Protein AF-A0A1V6HU29-F1 (afdb_monomer)

Secondary structure (DSSP, 8-state):
--EEEEEEE-SSS-EEEEEEESSHHHHHHHHHHS-HHHH-TTS-TTT--GGGEEEEEE-HHHHHHTTHHHH--EEE-SSSEEEP-SSHHHHHHHHHHHHHHTT---

pLDDT: mean 73.4, std 11.7, range [33.44, 90.12]

Mean predicted aligned error: 8.32 Å

Sequence (106 aa):
MRRLWRVTITTRGEATLYLAADSGADAEALVWGANLRELLRDVSPAELWKENVELEPATWEQAAVDG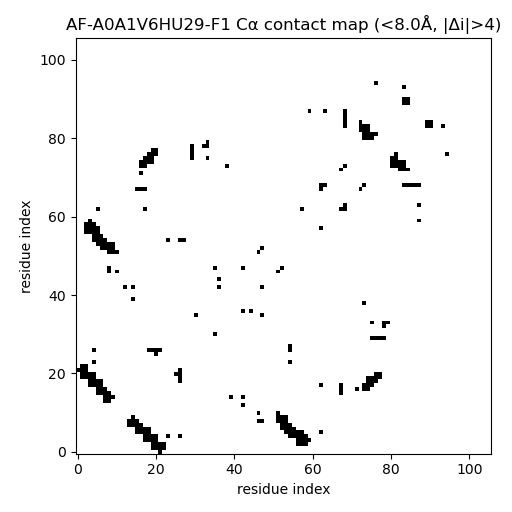WLHRHPVLLAGPLPLTLRDTVEDCLIELEEATSEEVVAV

Nearest PDB structures (foldseek):
  4v6u-assembly1_Bl  TM=5.089E-01  e=4.279E+00  Pyrococcus furiosus DSM 3638
  4v9f-assembly1_6  TM=4.496E-01  e=7.066E+00  Haloarcula marismortui ATCC 43049
  4kyz-assembly1_A  TM=3.255E-01  e=8.528E+00  synthetic construct

Solvent-accessible surface area (backbone atoms only — not comparable to full-atom values): 6325 Å² total; per-residue (Å²): 118,70,38,44,30,35,37,38,29,73,47,102,64,76,47,73,46,46,32,46,25,70,42,74,68,52,41,50,49,45,55,74,70,42,67,50,65,76,76,36,73,88,54,55,79,91,47,74,43,75,94,33,52,45,79,44,86,46,50,73,69,56,43,58,73,71,39,33,71,82,76,50,40,49,38,39,60,62,102,53,74,42,77,51,62,103,43,74,67,56,40,53,51,53,52,56,49,60,59,55,57,74,73,71,81,128

Radius of gyration: 13.49 Å; Cα contacts (8 Å, |Δi|>4): 149; chains: 1; bounding box: 31×36×27 Å

Foldseek 3Di:
DWFKKWKWQQPPDTDIAIETGPDPVRVVCLLVLDPVCVQCVVDDPVSSDPVRIDIGTDDLVRCVVVVCCVVRQWYRYPNDIDRADDDSVSVVVVSVVVVVVVVPPD

Structure (mmCIF, N/CA/C/O backbone):
data_AF-A0A1V6HU29-F1
#
_entry.id   AF-A0A1V6HU29-F1
#
loop_
_atom_site.group_PDB
_atom_site.id
_atom_site.type_symbol
_atom_site.label_atom_id
_atom_site.label_alt_id
_atom_site.label_comp_id
_atom_site.label_asym_id
_atom_site.label_entity_id
_atom_site.label_seq_id
_atom_site.pdbx_PDB_ins_code
_atom_site.Cartn_x
_atom_site.Cartn_y
_atom_site.Cartn_z
_atom_site.occupancy
_atom_site.B_iso_or_equiv
_atom_site.auth_seq_id
_atom_site.auth_comp_id
_atom_site.auth_asym_id
_atom_site.auth_atom_id
_atom_site.pdbx_PDB_model_num
ATOM 1 N N . MET A 1 1 ? 15.706 -6.493 3.068 1.00 63.91 1 MET A N 1
ATOM 2 C CA . MET A 1 1 ? 14.615 -6.932 3.966 1.00 63.91 1 MET A CA 1
ATOM 3 C C . MET A 1 1 ? 13.471 -6.006 3.650 1.00 63.91 1 MET A C 1
ATOM 5 O O . MET A 1 1 ? 13.570 -4.823 3.977 1.00 63.91 1 MET A O 1
ATOM 9 N N . ARG A 1 2 ? 12.450 -6.535 2.971 1.00 69.88 2 ARG A N 1
ATOM 10 C CA . ARG A 1 2 ? 11.297 -5.756 2.531 1.00 69.88 2 ARG A CA 1
ATOM 11 C C . ARG A 1 2 ? 10.575 -5.200 3.754 1.00 69.88 2 ARG A C 1
ATOM 13 O O . ARG A 1 2 ? 10.363 -5.904 4.739 1.00 69.88 2 ARG A O 1
ATOM 20 N N . ARG A 1 3 ? 10.263 -3.912 3.704 1.00 83.75 3 ARG A N 1
ATOM 21 C CA . ARG A 1 3 ? 9.512 -3.190 4.729 1.00 83.75 3 ARG A CA 1
ATOM 22 C C . ARG A 1 3 ? 8.116 -2.928 4.198 1.00 83.75 3 ARG A C 1
ATOM 24 O O . ARG A 1 3 ? 7.936 -2.782 2.989 1.00 83.75 3 ARG A O 1
ATOM 31 N N . LEU A 1 4 ? 7.149 -2.872 5.104 1.00 87.38 4 LEU A N 1
ATOM 32 C CA . LEU A 1 4 ? 5.808 -2.448 4.753 1.00 87.38 4 LEU A CA 1
ATOM 33 C C . LEU A 1 4 ? 5.789 -0.921 4.644 1.00 87.38 4 LEU A C 1
ATOM 35 O O . LEU A 1 4 ? 6.366 -0.213 5.472 1.00 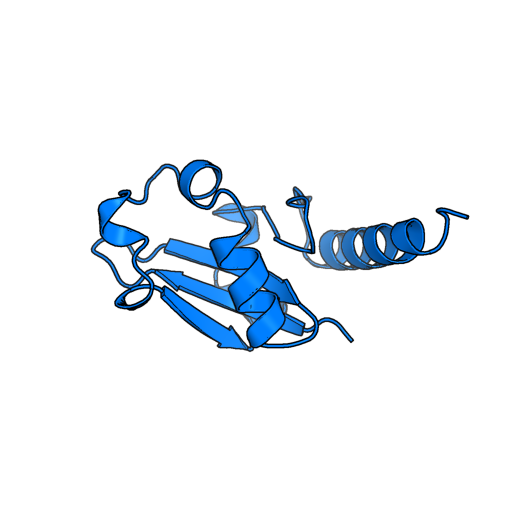87.38 4 LEU A O 1
ATOM 39 N N . TRP A 1 5 ? 5.124 -0.427 3.617 1.00 89.94 5 TRP A N 1
ATOM 40 C CA . TRP A 1 5 ? 4.892 0.985 3.377 1.00 89.94 5 TRP A CA 1
ATOM 41 C C . TRP A 1 5 ? 3.399 1.206 3.239 1.00 89.94 5 TRP A C 1
ATOM 43 O O . TRP A 1 5 ? 2.704 0.425 2.587 1.00 89.94 5 TRP A O 1
ATOM 53 N N . ARG A 1 6 ? 2.920 2.276 3.856 1.00 88.94 6 ARG A N 1
ATOM 54 C CA . ARG A 1 6 ? 1.564 2.778 3.709 1.00 88.94 6 ARG A CA 1
ATOM 55 C C . ARG A 1 6 ? 1.568 3.851 2.632 1.00 88.94 6 ARG A C 1
ATOM 57 O O . ARG A 1 6 ? 2.390 4.763 2.666 1.00 88.94 6 ARG A O 1
ATOM 64 N N . VAL A 1 7 ? 0.635 3.731 1.701 1.00 86.56 7 VAL A N 1
ATOM 65 C CA . VAL A 1 7 ? 0.331 4.740 0.693 1.00 86.56 7 VAL A CA 1
ATOM 66 C C . VAL A 1 7 ? -1.000 5.363 1.072 1.00 86.56 7 VAL A C 1
ATOM 68 O O . VAL A 1 7 ? -2.020 4.671 1.076 1.00 86.56 7 VAL A O 1
ATOM 71 N N . THR A 1 8 ? -0.998 6.652 1.375 1.00 85.50 8 THR A N 1
ATOM 72 C CA . THR A 1 8 ? -2.216 7.409 1.664 1.00 85.50 8 THR A CA 1
ATOM 73 C C . THR A 1 8 ? -2.456 8.393 0.532 1.00 85.50 8 THR A C 1
ATOM 75 O O . THR A 1 8 ? -1.562 9.145 0.152 1.00 85.50 8 THR A O 1
ATOM 78 N N . ILE A 1 9 ? -3.667 8.389 -0.019 1.00 82.81 9 ILE A N 1
ATOM 79 C CA . ILE A 1 9 ? -4.084 9.362 -1.027 1.00 82.81 9 ILE A CA 1
ATOM 80 C C . ILE A 1 9 ? -4.973 10.383 -0.337 1.00 82.81 9 ILE A C 1
ATOM 82 O O . ILE A 1 9 ? -6.120 10.088 -0.011 1.00 82.81 9 ILE A O 1
ATOM 86 N N . THR A 1 10 ? -4.448 11.584 -0.116 1.00 78.38 10 THR A N 1
ATOM 87 C CA . THR A 1 10 ? -5.021 12.621 0.768 1.00 78.38 10 THR A CA 1
ATOM 88 C C . THR A 1 10 ? -6.186 13.407 0.158 1.00 78.38 10 THR A C 1
ATOM 90 O O . THR A 1 10 ? -6.554 14.489 0.616 1.00 78.38 10 THR A O 1
ATOM 93 N N . THR A 1 11 ? -6.789 12.875 -0.902 1.00 71.25 11 THR A N 1
ATOM 94 C CA . THR A 1 11 ? -7.897 13.525 -1.611 1.00 71.25 11 THR A CA 1
ATOM 95 C C . THR A 1 11 ? -9.249 13.281 -0.930 1.00 71.25 11 THR A C 1
ATOM 97 O O . THR A 1 11 ? -9.307 12.776 0.187 1.00 71.25 11 THR A O 1
ATOM 100 N N . ARG A 1 12 ? -10.366 13.697 -1.549 1.00 59.31 12 ARG A N 1
ATOM 101 C CA . ARG A 1 12 ? -11.672 13.841 -0.867 1.00 59.31 12 ARG A CA 1
ATOM 102 C C . ARG A 1 12 ? -12.239 12.550 -0.258 1.00 59.31 12 ARG A C 1
ATOM 104 O O . ARG A 1 12 ? -13.157 12.642 0.555 1.00 59.31 12 ARG A O 1
ATOM 111 N N . GLY A 1 13 ? -11.701 11.390 -0.619 1.00 60.28 13 GLY A N 1
ATOM 112 C CA . GLY A 1 13 ? -11.777 10.170 0.173 1.00 60.28 13 GLY A CA 1
ATOM 113 C C . GLY A 1 13 ? -10.363 9.653 0.406 1.00 60.28 13 GLY A C 1
ATOM 114 O O . GLY A 1 13 ? -9.679 9.322 -0.559 1.00 60.28 13 GLY A O 1
ATOM 115 N N . GLU A 1 14 ? -9.920 9.597 1.663 1.00 67.94 14 GLU A N 1
ATOM 116 C CA . GLU A 1 14 ? -8.649 8.961 2.012 1.00 67.94 14 GLU A CA 1
ATOM 117 C C . GLU A 1 14 ? -8.687 7.494 1.576 1.00 67.94 14 GLU A C 1
ATOM 119 O O . GLU A 1 14 ? -9.364 6.663 2.185 1.00 67.94 14 GLU A O 1
ATOM 124 N N . ALA A 1 15 ? -7.956 7.172 0.513 1.00 77.00 15 ALA A N 1
ATOM 125 C CA . ALA A 1 15 ? -7.683 5.795 0.140 1.00 77.00 15 ALA A CA 1
ATOM 126 C C . ALA A 1 15 ? -6.334 5.395 0.734 1.00 77.00 15 ALA A C 1
ATOM 128 O O . ALA A 1 15 ? -5.344 6.111 0.583 1.00 77.00 15 ALA A O 1
ATOM 129 N N . THR A 1 16 ? -6.302 4.262 1.434 1.00 81.12 16 THR A N 1
ATOM 130 C CA . THR A 1 16 ? -5.075 3.715 2.019 1.00 81.12 16 THR A CA 1
ATOM 131 C C . THR A 1 16 ? -4.763 2.367 1.382 1.00 81.12 16 THR A C 1
ATOM 133 O O . THR A 1 16 ? -5.609 1.472 1.365 1.00 81.12 16 THR A O 1
ATOM 136 N N . LEU A 1 17 ? -3.538 2.225 0.883 1.00 82.12 17 LEU A N 1
ATOM 137 C CA . LEU A 1 17 ? -2.973 0.971 0.390 1.00 82.12 17 LEU A CA 1
ATOM 138 C C . LEU A 1 17 ? -1.707 0.631 1.164 1.00 82.12 17 LEU A C 1
ATOM 140 O O . LEU A 1 17 ? -1.066 1.505 1.746 1.00 82.12 17 LEU A O 1
ATOM 144 N N . TYR A 1 18 ? -1.315 -0.637 1.102 1.00 86.25 18 TYR A N 1
ATOM 145 C CA . TYR A 1 18 ? -0.039 -1.091 1.632 1.00 86.25 18 TYR A CA 1
ATOM 146 C C . TYR A 1 18 ? 0.758 -1.789 0.543 1.00 86.25 18 TYR A C 1
ATOM 148 O O . TYR A 1 18 ? 0.209 -2.407 -0.374 1.00 86.25 18 TYR A O 1
ATOM 156 N N . LEU A 1 19 ? 2.075 -1.676 0.650 1.00 86.00 19 LEU A N 1
ATOM 157 C CA . LEU A 1 19 ? 3.020 -2.311 -0.253 1.00 86.00 19 LEU A CA 1
ATOM 158 C C . LEU A 1 19 ? 4.270 -2.759 0.496 1.00 86.00 19 LEU A C 1
ATOM 160 O O . LEU A 1 19 ? 4.642 -2.176 1.511 1.00 86.00 19 LEU A O 1
ATOM 164 N N . ALA A 1 20 ? 4.922 -3.796 -0.009 1.00 86.00 20 ALA A N 1
ATOM 165 C CA . ALA A 1 20 ? 6.160 -4.335 0.523 1.00 86.00 20 ALA A CA 1
ATOM 166 C C . ALA A 1 20 ? 7.321 -3.975 -0.414 1.00 86.00 20 ALA A C 1
ATOM 168 O O . ALA A 1 20 ? 7.352 -4.406 -1.566 1.00 86.00 20 ALA A O 1
ATOM 169 N N . ALA A 1 21 ? 8.291 -3.206 0.087 1.00 85.06 21 ALA A N 1
AT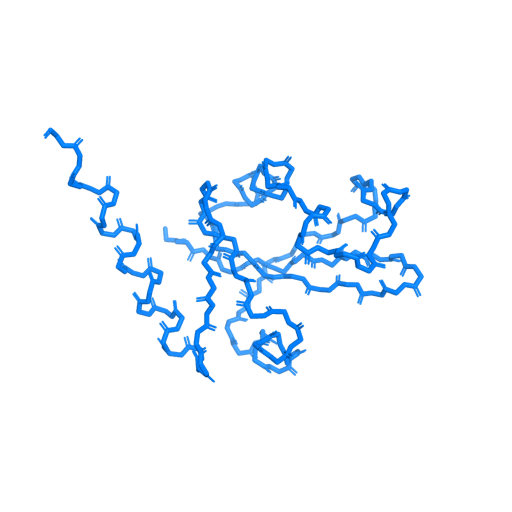OM 170 C CA . ALA A 1 21 ? 9.446 -2.750 -0.689 1.00 85.06 21 ALA A CA 1
ATOM 171 C C . ALA A 1 21 ? 10.709 -2.636 0.175 1.00 85.06 21 ALA A C 1
ATOM 173 O O . ALA A 1 21 ? 10.633 -2.357 1.374 1.00 85.06 21 ALA A O 1
ATOM 174 N N . ASP A 1 22 ? 11.889 -2.826 -0.420 1.00 84.44 22 ASP A N 1
ATOM 175 C CA . ASP A 1 22 ? 13.170 -2.746 0.298 1.00 84.44 22 ASP A CA 1
ATOM 176 C C . ASP A 1 22 ? 13.575 -1.306 0.658 1.00 84.44 22 ASP A C 1
ATOM 178 O O . ASP A 1 22 ? 14.291 -1.088 1.641 1.00 84.44 22 ASP A O 1
ATOM 182 N N . SER A 1 23 ? 13.077 -0.310 -0.079 1.00 84.94 23 SER A N 1
ATOM 183 C CA . SER A 1 23 ? 13.348 1.108 0.159 1.00 84.94 23 SER A CA 1
ATOM 184 C C . SER A 1 23 ? 12.158 2.002 -0.204 1.00 84.94 23 SER A C 1
ATOM 186 O O . SER A 1 23 ? 11.224 1.569 -0.875 1.00 84.94 23 SER A O 1
ATOM 188 N N . GLY A 1 24 ? 12.201 3.271 0.220 1.00 83.25 24 GLY A N 1
ATOM 189 C CA . GLY A 1 24 ? 11.176 4.258 -0.145 1.00 83.25 24 GLY A CA 1
ATOM 190 C C . GLY A 1 24 ? 11.174 4.578 -1.642 1.00 83.25 24 GLY A C 1
ATOM 191 O O . GLY A 1 24 ? 10.122 4.832 -2.215 1.00 83.25 24 GLY A O 1
ATOM 192 N N . ALA A 1 25 ? 12.341 4.499 -2.290 1.00 84.81 25 ALA A N 1
ATOM 193 C CA . ALA A 1 25 ? 12.458 4.672 -3.735 1.00 84.81 25 ALA A CA 1
ATOM 194 C C . ALA A 1 25 ? 11.824 3.499 -4.500 1.00 84.81 25 ALA A C 1
ATOM 196 O O . ALA A 1 25 ? 11.119 3.723 -5.480 1.00 84.81 25 ALA A O 1
ATOM 197 N N . ASP A 1 26 ? 12.019 2.263 -4.026 1.00 83.75 26 ASP A N 1
ATOM 198 C CA . ASP A 1 26 ? 11.382 1.080 -4.622 1.00 83.75 26 ASP A CA 1
ATOM 199 C C . ASP A 1 26 ? 9.871 1.103 -4.406 1.00 83.75 26 ASP A C 1
ATOM 201 O O . ASP A 1 26 ? 9.103 0.821 -5.319 1.00 83.75 26 ASP A O 1
ATOM 205 N N . ALA A 1 27 ? 9.437 1.492 -3.208 1.00 83.69 27 ALA A N 1
ATOM 206 C CA . ALA A 1 27 ? 8.035 1.692 -2.883 1.00 83.69 27 ALA A CA 1
ATOM 207 C C . ALA A 1 27 ? 7.374 2.702 -3.826 1.00 83.69 27 ALA A C 1
ATOM 209 O O . ALA A 1 27 ? 6.330 2.421 -4.407 1.00 83.69 27 ALA A O 1
ATOM 210 N N . GLU A 1 28 ? 8.010 3.854 -4.035 1.00 84.19 28 GLU A N 1
ATOM 211 C CA . GLU A 1 28 ? 7.536 4.859 -4.977 1.00 84.19 28 GLU A CA 1
ATOM 212 C C . GLU A 1 28 ? 7.502 4.318 -6.419 1.00 84.19 28 GLU A C 1
ATOM 214 O O . GLU A 1 28 ? 6.516 4.512 -7.132 1.00 84.19 28 GLU A O 1
ATOM 219 N N . ALA A 1 29 ? 8.539 3.593 -6.845 1.00 83.94 29 ALA A N 1
ATOM 220 C CA . ALA A 1 29 ? 8.577 2.967 -8.163 1.00 83.94 29 ALA A CA 1
ATOM 221 C C . ALA A 1 29 ? 7.454 1.934 -8.350 1.00 83.94 29 ALA A C 1
ATOM 223 O O . ALA A 1 29 ? 6.870 1.868 -9.428 1.00 83.94 29 ALA A O 1
ATOM 224 N N . LEU A 1 30 ? 7.108 1.170 -7.310 1.00 81.38 30 LEU A N 1
ATOM 225 C CA . LEU A 1 30 ? 5.984 0.233 -7.326 1.00 81.38 30 LEU A CA 1
ATOM 226 C C . LEU A 1 30 ? 4.642 0.953 -7.399 1.00 81.38 30 LEU A C 1
ATOM 228 O O . LEU A 1 30 ? 3.783 0.532 -8.163 1.00 81.38 30 LEU A O 1
ATOM 232 N N . VAL A 1 31 ? 4.463 2.048 -6.660 1.00 80.94 31 VAL A N 1
ATOM 233 C CA . VAL A 1 31 ? 3.247 2.871 -6.724 1.00 80.94 31 VAL A CA 1
ATOM 234 C C . VAL A 1 31 ? 3.030 3.387 -8.146 1.00 80.94 31 VAL A C 1
ATOM 236 O O . VAL A 1 31 ? 1.957 3.195 -8.702 1.00 80.94 31 VAL A O 1
ATOM 239 N N . TRP A 1 32 ? 4.045 3.983 -8.775 1.00 81.25 32 TRP A N 1
ATOM 240 C CA . TRP A 1 32 ? 3.898 4.551 -10.123 1.00 81.25 32 TRP A CA 1
ATOM 241 C C . TRP A 1 32 ? 3.997 3.530 -11.257 1.00 81.25 32 TRP A C 1
ATOM 243 O O . TRP A 1 32 ? 3.503 3.785 -12.354 1.00 81.25 32 TRP A O 1
ATOM 253 N N . GLY A 1 33 ? 4.650 2.395 -11.012 1.00 74.75 33 GLY A N 1
ATOM 254 C CA . GLY A 1 33 ? 4.740 1.278 -11.948 1.00 74.75 33 GLY A CA 1
ATOM 255 C C . GLY A 1 33 ? 3.500 0.385 -11.926 1.00 74.75 33 GLY A C 1
ATOM 256 O O . GLY A 1 33 ? 3.166 -0.221 -12.943 1.00 74.75 33 GLY A O 1
ATOM 257 N N . ALA A 1 34 ? 2.795 0.320 -10.795 1.00 71.38 34 ALA A N 1
ATOM 258 C CA . ALA A 1 34 ? 1.528 -0.380 -10.681 1.00 71.38 34 ALA A CA 1
ATOM 259 C C . ALA A 1 34 ? 0.403 0.423 -11.338 1.00 71.38 34 ALA A C 1
ATOM 261 O O . ALA A 1 34 ? 0.349 1.653 -11.286 1.00 71.38 34 ALA A O 1
ATOM 262 N N . ASN A 1 35 ? -0.572 -0.286 -11.905 1.00 70.94 35 ASN A N 1
ATOM 263 C CA . ASN A 1 35 ? -1.791 0.335 -12.400 1.00 70.94 35 ASN A CA 1
ATOM 264 C C . ASN A 1 35 ? -2.713 0.689 -11.220 1.00 70.94 35 ASN A C 1
ATOM 266 O O . ASN A 1 35 ? -3.748 0.058 -11.013 1.00 70.94 35 ASN A O 1
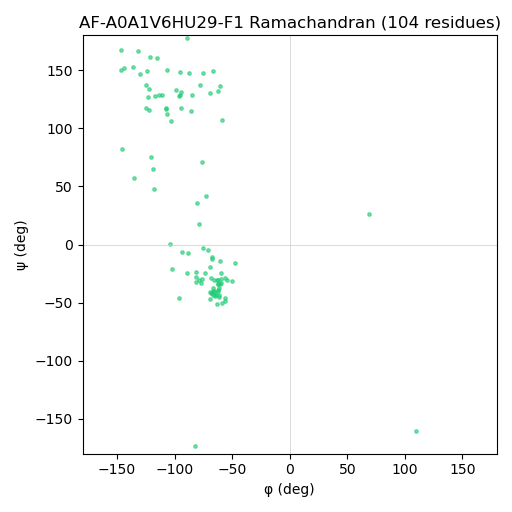ATOM 270 N N . LEU A 1 36 ? -2.334 1.698 -10.420 1.00 70.25 36 LEU A N 1
ATOM 271 C CA . LEU A 1 36 ? -3.086 2.154 -9.238 1.00 70.25 36 LEU A CA 1
ATOM 272 C C . LEU A 1 36 ? -4.558 2.396 -9.545 1.00 70.25 36 LEU A C 1
ATOM 274 O O . LEU A 1 36 ? -5.410 2.177 -8.698 1.00 70.25 36 LEU A O 1
ATOM 278 N N . ARG A 1 37 ? -4.866 2.804 -10.775 1.00 66.19 37 ARG A N 1
ATOM 279 C CA . ARG A 1 37 ? -6.226 3.050 -11.247 1.00 66.19 37 ARG A CA 1
ATOM 280 C C . ARG A 1 37 ? -7.101 1.791 -11.253 1.00 66.19 37 ARG A C 1
ATOM 282 O O . ARG A 1 37 ? -8.310 1.893 -11.078 1.00 66.19 37 ARG A O 1
ATOM 289 N N . GLU A 1 38 ? -6.512 0.614 -11.453 1.00 68.69 38 GLU A N 1
ATOM 290 C CA . GLU A 1 38 ? -7.225 -0.667 -11.356 1.00 68.69 38 GLU A CA 1
ATOM 291 C C . GLU A 1 38 ? -7.416 -1.119 -9.906 1.00 68.69 38 GLU A C 1
ATOM 293 O O . GLU A 1 38 ? -8.421 -1.768 -9.599 1.00 68.69 38 GLU A O 1
ATOM 298 N N . LEU A 1 39 ? -6.475 -0.750 -9.033 1.00 68.00 39 LEU A N 1
ATOM 299 C CA . LEU A 1 39 ? -6.455 -1.087 -7.607 1.00 68.00 39 LEU A CA 1
ATOM 300 C C . LEU A 1 39 ? -7.355 -0.166 -6.774 1.00 68.00 39 LEU A C 1
ATOM 302 O O . LEU A 1 39 ? -7.961 -0.594 -5.797 1.00 68.00 39 LEU A O 1
ATOM 306 N N . LEU A 1 40 ? -7.470 1.091 -7.194 1.00 72.81 40 LEU A N 1
ATOM 307 C CA . LEU A 1 40 ? -8.198 2.166 -6.534 1.00 72.81 40 LEU A CA 1
ATOM 308 C C . LEU A 1 40 ? -9.307 2.676 -7.440 1.00 72.81 40 LEU A C 1
ATOM 310 O O . LEU A 1 40 ? -9.299 3.816 -7.902 1.00 72.81 40 LEU A O 1
ATOM 314 N N . ARG A 1 41 ? -10.271 1.798 -7.711 1.00 67.06 41 ARG A N 1
ATOM 315 C CA . ARG A 1 41 ? -11.387 2.087 -8.624 1.00 67.06 41 ARG A CA 1
ATOM 316 C C . ARG A 1 41 ? -12.236 3.278 -8.181 1.00 67.06 41 ARG A C 1
ATOM 318 O O . ARG A 1 41 ? -12.862 3.913 -9.024 1.00 67.06 41 ARG A O 1
ATOM 325 N N . ASP A 1 42 ? -12.230 3.569 -6.884 1.00 68.06 42 ASP A N 1
ATOM 326 C CA . ASP A 1 42 ? -12.984 4.662 -6.273 1.00 68.06 42 ASP A CA 1
ATOM 327 C C . ASP A 1 42 ? -12.219 5.996 -6.252 1.00 68.06 42 ASP A C 1
ATOM 329 O O . ASP A 1 42 ? -12.799 7.026 -5.914 1.00 68.06 42 ASP A O 1
ATOM 333 N N . VAL A 1 43 ? -10.936 6.004 -6.635 1.00 69.12 43 VAL A N 1
ATOM 334 C CA . VAL A 1 43 ? -10.107 7.216 -6.672 1.00 69.12 43 VAL A CA 1
ATOM 335 C C . VAL A 1 43 ? -10.100 7.786 -8.084 1.00 69.12 43 VAL A C 1
ATOM 337 O O . VAL A 1 43 ? -9.798 7.100 -9.067 1.00 69.12 43 VAL A O 1
ATOM 340 N N . SER A 1 44 ? -10.417 9.074 -8.209 1.00 69.81 44 SER A N 1
ATOM 341 C CA . SER A 1 44 ? -10.423 9.721 -9.514 1.00 69.81 44 SER A CA 1
ATOM 342 C C . SER A 1 44 ? -8.999 9.799 -10.083 1.00 69.81 44 SER A C 1
ATOM 344 O O . SER A 1 44 ? -8.034 10.001 -9.351 1.00 69.81 44 SER A O 1
ATOM 346 N N . PRO A 1 45 ? -8.815 9.760 -11.412 1.00 67.81 45 PRO A N 1
ATOM 347 C CA . PRO A 1 45 ? -7.485 9.890 -12.020 1.00 67.81 45 PRO A CA 1
ATOM 348 C C . PRO A 1 45 ? -6.807 11.221 -11.676 1.00 67.81 45 PRO A C 1
ATOM 350 O O . PRO A 1 45 ? -5.589 11.301 -11.605 1.00 67.81 45 PRO A O 1
ATOM 353 N N . ALA A 1 46 ? -7.616 12.261 -11.457 1.00 69.44 46 ALA A N 1
ATOM 354 C CA . ALA A 1 46 ? -7.164 13.578 -11.033 1.00 69.44 46 ALA A CA 1
ATOM 355 C C . ALA A 1 46 ? -6.767 13.644 -9.548 1.00 69.44 46 ALA A C 1
ATOM 357 O O . ALA A 1 46 ? -6.353 14.701 -9.095 1.00 69.44 46 ALA A O 1
ATOM 358 N N . GLU A 1 47 ? -6.919 12.558 -8.794 1.00 68.81 47 GLU A N 1
ATOM 359 C CA . GLU A 1 47 ? -6.517 12.443 -7.391 1.00 68.81 47 GLU A CA 1
ATOM 360 C C . GLU A 1 47 ? -5.201 11.653 -7.253 1.00 68.81 47 GLU A C 1
ATOM 362 O O . GLU A 1 47 ? -4.454 11.873 -6.307 1.00 68.81 47 GLU A O 1
ATOM 367 N N . LEU A 1 48 ? -4.836 10.848 -8.260 1.00 70.94 48 LEU A N 1
ATOM 368 C CA . LEU A 1 48 ? -3.593 10.064 -8.341 1.00 70.94 48 LEU A CA 1
ATOM 369 C C . LEU A 1 48 ? -2.370 10.889 -8.801 1.00 70.94 48 LEU A C 1
ATOM 371 O O . LEU A 1 48 ? -1.523 10.393 -9.543 1.00 70.94 48 LEU A O 1
ATOM 375 N N . TRP A 1 49 ? -2.269 12.158 -8.400 1.00 76.81 49 TRP A N 1
ATOM 376 C CA . TRP A 1 49 ? -1.062 12.962 -8.642 1.00 76.81 49 TRP A CA 1
ATOM 377 C C . TRP A 1 49 ? -0.062 12.774 -7.515 1.00 76.81 49 TRP A C 1
ATOM 379 O O . TRP A 1 49 ? -0.446 12.643 -6.358 1.00 76.81 49 TRP A O 1
ATOM 389 N N . LYS A 1 50 ? 1.231 12.842 -7.841 1.00 73.38 50 LYS A N 1
ATOM 390 C CA . LYS A 1 50 ? 2.314 12.632 -6.873 1.00 73.38 50 LYS A CA 1
ATOM 391 C C . LYS A 1 50 ? 2.260 13.563 -5.660 1.00 73.38 50 LYS A C 1
ATOM 393 O O . LYS A 1 50 ? 2.670 13.161 -4.584 1.00 73.38 50 LYS A O 1
ATOM 398 N N . GLU A 1 51 ? 1.717 14.767 -5.814 1.00 81.31 51 GLU A N 1
ATOM 399 C CA . GLU A 1 51 ? 1.515 15.716 -4.709 1.00 81.31 51 GLU A CA 1
ATOM 400 C C . GLU A 1 51 ? 0.442 15.291 -3.691 1.00 81.31 51 GLU A C 1
ATOM 402 O O . GLU A 1 51 ? 0.460 15.773 -2.565 1.00 81.31 51 GLU A O 1
ATOM 407 N N . ASN A 1 52 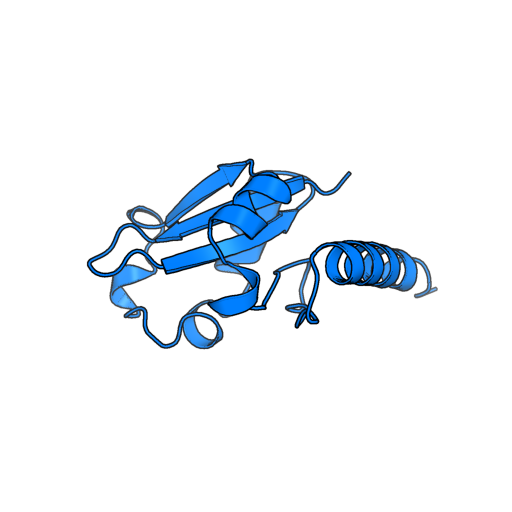? -0.456 14.376 -4.065 1.00 82.19 52 ASN A N 1
ATOM 408 C CA . ASN A 1 52 ? -1.543 13.875 -3.218 1.00 82.19 52 ASN A CA 1
ATOM 409 C C . ASN A 1 52 ? -1.270 12.469 -2.668 1.00 82.19 52 ASN A C 1
ATOM 411 O O . ASN A 1 52 ? -2.131 11.897 -2.001 1.00 82.19 52 ASN A O 1
ATOM 415 N N . VAL A 1 53 ? -0.117 11.883 -3.002 1.00 83.12 53 VAL A N 1
ATOM 416 C CA . VAL A 1 53 ? 0.277 10.541 -2.576 1.00 83.12 53 VAL A CA 1
ATOM 417 C C . VAL A 1 53 ? 1.356 10.672 -1.514 1.00 83.12 53 VAL A C 1
ATOM 419 O O . VAL A 1 53 ? 2.481 11.076 -1.801 1.00 83.12 53 VAL A O 1
ATOM 422 N N . GLU A 1 54 ? 1.016 10.289 -0.292 1.00 86.81 54 GLU A N 1
ATOM 423 C CA . GLU A 1 54 ? 1.961 10.192 0.811 1.00 86.81 54 GLU A CA 1
ATOM 424 C C . GLU A 1 54 ? 2.405 8.744 0.975 1.00 86.81 54 GLU A C 1
ATOM 426 O O . GLU A 1 54 ? 1.591 7.818 0.960 1.00 86.81 54 GLU A O 1
ATOM 431 N N . LEU A 1 55 ? 3.715 8.552 1.109 1.00 88.06 55 LEU A N 1
ATOM 432 C CA . LEU A 1 55 ? 4.331 7.248 1.274 1.00 88.06 55 LEU A CA 1
ATOM 433 C C . LEU A 1 55 ? 5.122 7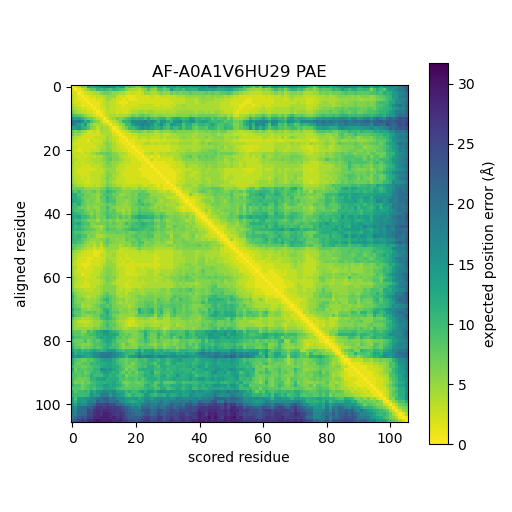.232 2.580 1.00 88.06 55 LEU A C 1
ATOM 435 O O . LEU A 1 55 ? 6.126 7.934 2.715 1.00 88.06 55 LEU A O 1
ATOM 439 N N . GLU A 1 56 ? 4.698 6.392 3.516 1.00 90.12 56 GLU A N 1
ATOM 440 C CA . GLU A 1 56 ? 5.281 6.330 4.854 1.00 90.12 56 GLU A CA 1
ATOM 441 C C . GLU A 1 56 ? 5.628 4.890 5.252 1.00 90.12 56 GLU A C 1
ATOM 443 O O . GLU A 1 56 ? 4.923 3.953 4.867 1.00 90.12 56 GLU A O 1
ATOM 448 N N . PRO A 1 57 ? 6.700 4.667 6.033 1.00 89.62 57 PRO A N 1
ATOM 449 C CA . PRO A 1 57 ? 6.971 3.357 6.611 1.00 89.62 57 PRO A CA 1
ATOM 450 C C . PRO A 1 57 ? 5.823 2.921 7.528 1.00 89.62 57 PRO A C 1
ATOM 452 O O . PRO A 1 57 ? 5.359 3.699 8.358 1.00 89.62 57 PRO A O 1
ATOM 455 N N . ALA A 1 58 ? 5.409 1.662 7.423 1.00 89.44 58 ALA A N 1
ATOM 456 C CA . ALA A 1 58 ? 4.330 1.093 8.224 1.00 89.44 58 ALA A CA 1
ATOM 457 C C . ALA A 1 58 ? 4.727 -0.253 8.839 1.00 89.44 58 ALA A C 1
ATOM 459 O O . ALA A 1 58 ? 5.726 -0.868 8.457 1.00 89.44 58 ALA A O 1
ATOM 460 N N . THR A 1 59 ? 3.926 -0.722 9.795 1.00 87.38 59 THR A N 1
ATOM 461 C CA . THR A 1 59 ? 4.034 -2.080 10.341 1.00 87.38 59 THR A CA 1
ATOM 462 C C . THR A 1 59 ? 2.785 -2.888 10.028 1.00 87.38 59 THR A C 1
ATOM 464 O O . THR A 1 59 ? 1.717 -2.344 9.732 1.00 87.38 59 THR A O 1
ATOM 467 N N . TRP A 1 60 ? 2.920 -4.208 10.108 1.00 82.06 60 TRP A N 1
ATOM 468 C CA . TRP A 1 60 ? 1.812 -5.133 9.913 1.00 82.06 60 TRP A CA 1
ATOM 469 C C . TRP A 1 60 ? 0.710 -4.957 10.960 1.00 82.06 60 TRP A C 1
ATOM 471 O O . TRP A 1 60 ? -0.466 -5.065 10.617 1.00 82.06 60 TRP A O 1
ATOM 481 N N . GLU A 1 61 ? 1.055 -4.602 12.206 1.00 83.00 61 GLU A N 1
ATOM 482 C CA . GLU A 1 61 ? 0.043 -4.280 13.217 1.00 83.00 61 GLU A CA 1
ATOM 483 C C . GLU A 1 61 ? -0.754 -3.029 12.835 1.00 83.00 61 GLU A C 1
ATOM 485 O O . GLU A 1 61 ? -1.977 -3.023 12.962 1.00 83.00 61 GLU A O 1
ATOM 490 N N . GLN A 1 62 ? -0.086 -1.992 12.318 1.00 84.25 62 GLN A N 1
ATOM 491 C CA . GLN A 1 62 ? -0.749 -0.773 11.848 1.00 84.25 62 GLN A CA 1
ATOM 492 C C . GLN A 1 62 ? -1.722 -1.086 10.699 1.00 84.25 62 GLN A C 1
ATOM 494 O O . GLN A 1 62 ? -2.868 -0.647 10.731 1.00 84.25 62 GLN A O 1
ATOM 499 N N . ALA A 1 63 ? -1.300 -1.900 9.725 1.00 82.62 63 ALA A N 1
ATOM 500 C CA . ALA A 1 63 ? -2.146 -2.316 8.604 1.00 82.62 63 ALA A CA 1
ATOM 501 C C . ALA A 1 63 ? -3.382 -3.116 9.052 1.00 82.62 63 ALA A C 1
ATOM 503 O O . ALA A 1 63 ? -4.481 -2.921 8.527 1.00 82.62 63 ALA A O 1
ATOM 504 N N . ALA A 1 64 ? -3.221 -3.988 10.054 1.00 79.94 64 ALA A N 1
ATOM 505 C CA . ALA A 1 64 ? -4.331 -4.721 10.653 1.00 79.94 64 ALA A CA 1
ATOM 506 C C . ALA A 1 64 ? -5.321 -3.783 11.363 1.00 79.94 64 ALA A C 1
ATOM 508 O O . ALA A 1 64 ? -6.530 -3.911 11.172 1.00 79.94 64 ALA A O 1
ATOM 509 N N . VAL A 1 65 ? -4.817 -2.814 12.138 1.00 82.69 65 VAL A N 1
ATOM 510 C CA . VAL A 1 65 ? -5.635 -1.802 12.836 1.00 82.69 65 VAL A CA 1
ATOM 511 C C . VAL A 1 65 ? -6.406 -0.924 11.852 1.00 82.69 65 VAL A C 1
ATOM 513 O O . VAL A 1 65 ? -7.586 -0.651 12.069 1.00 82.69 65 VAL A O 1
ATOM 516 N N . ASP A 1 66 ? -5.777 -0.540 10.742 1.00 80.31 66 ASP A N 1
ATOM 517 C CA . ASP A 1 66 ? -6.402 0.250 9.676 1.00 80.31 66 ASP A CA 1
ATOM 518 C C . ASP A 1 66 ? -7.451 -0.561 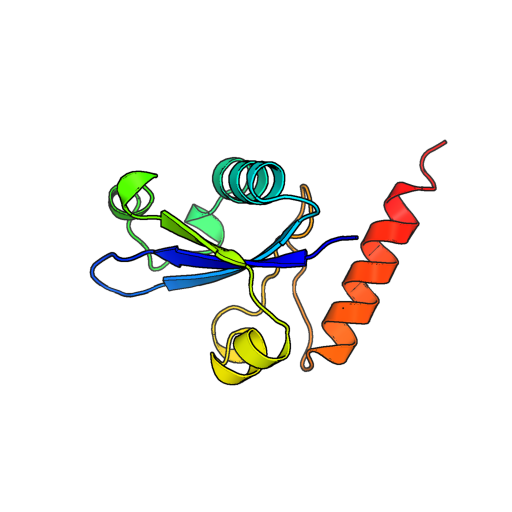8.875 1.00 80.31 66 ASP A C 1
ATOM 520 O O . ASP A 1 66 ? -8.175 -0.017 8.034 1.00 80.31 66 ASP A O 1
ATOM 524 N N . GLY A 1 67 ? -7.589 -1.863 9.165 1.00 76.06 67 GLY A N 1
ATOM 525 C CA . GLY A 1 67 ? -8.574 -2.751 8.551 1.00 76.06 67 GLY A CA 1
ATOM 526 C C . GLY A 1 67 ? -8.282 -3.026 7.079 1.00 76.06 67 GLY A C 1
ATOM 527 O O . GLY A 1 67 ? -9.204 -3.301 6.309 1.00 76.06 67 GLY A O 1
ATOM 528 N N . TRP A 1 68 ? -7.015 -2.928 6.676 1.00 80.00 68 TRP A N 1
ATOM 529 C CA . TRP A 1 68 ? -6.596 -3.014 5.281 1.00 80.00 68 TRP A CA 1
ATOM 530 C C . TRP A 1 68 ? -7.043 -4.309 4.603 1.00 80.00 68 TRP A C 1
ATOM 532 O O . TRP A 1 68 ? -7.660 -4.239 3.545 1.00 80.00 68 TRP A O 1
ATOM 542 N N . LEU A 1 69 ? -6.862 -5.462 5.251 1.00 74.00 69 LEU A N 1
ATOM 543 C CA . LEU A 1 69 ? -7.325 -6.765 4.751 1.00 74.00 69 LEU A CA 1
ATOM 544 C C . LEU A 1 69 ? -8.826 -6.793 4.424 1.00 74.00 69 LEU A C 1
ATOM 546 O O . LEU A 1 69 ? -9.252 -7.487 3.510 1.00 74.00 69 LEU A O 1
ATOM 550 N N . HIS A 1 70 ? -9.644 -6.016 5.133 1.00 73.25 70 HIS A N 1
ATOM 551 C CA . HIS A 1 70 ? -11.087 -5.970 4.894 1.00 73.25 70 HIS A CA 1
ATOM 552 C C . HIS A 1 70 ? -11.498 -4.921 3.858 1.00 73.25 70 HIS A C 1
ATOM 554 O O . HIS A 1 70 ? -12.568 -5.041 3.264 1.00 73.25 70 HIS A O 1
ATOM 560 N N . ARG A 1 71 ? -10.685 -3.878 3.661 1.00 71.19 71 ARG A N 1
ATOM 561 C CA . ARG A 1 71 ? -10.989 -2.764 2.749 1.00 71.19 71 ARG A CA 1
ATOM 562 C C . ARG A 1 71 ? -10.356 -2.951 1.3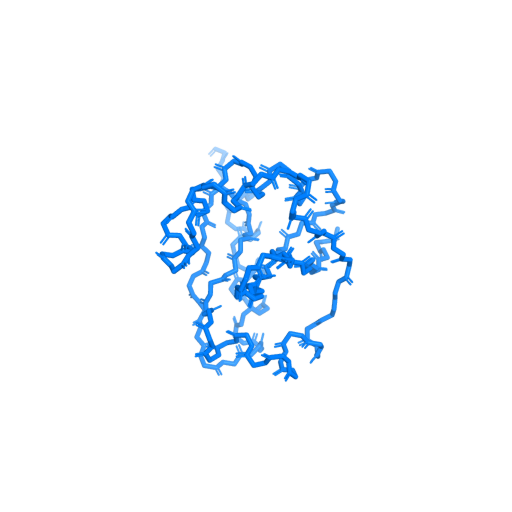76 1.00 71.19 71 ARG A C 1
ATOM 564 O O . ARG A 1 71 ? -11.024 -2.780 0.364 1.00 71.19 71 ARG A O 1
ATOM 571 N N . HIS A 1 72 ? -9.085 -3.330 1.353 1.00 71.75 72 HIS A N 1
ATOM 572 C CA . HIS A 1 72 ? -8.279 -3.527 0.158 1.00 71.75 72 HIS A CA 1
ATOM 573 C C . HIS A 1 72 ? -7.300 -4.691 0.394 1.00 71.75 72 HIS A C 1
ATOM 575 O O . HIS A 1 72 ? -6.145 -4.426 0.702 1.00 71.75 72 HIS A O 1
ATOM 581 N N . PRO A 1 73 ? -7.706 -5.968 0.235 1.00 72.12 73 PRO A N 1
ATOM 582 C CA . PRO A 1 73 ? -6.856 -7.152 0.453 1.00 72.12 73 PRO A CA 1
ATOM 583 C C . PRO A 1 73 ? -5.802 -7.343 -0.652 1.00 72.12 73 PRO A C 1
ATOM 585 O O . PRO A 1 73 ? -5.587 -8.442 -1.158 1.00 72.12 73 PRO A O 1
ATOM 588 N N . VAL A 1 74 ? -5.181 -6.255 -1.094 1.00 74.56 74 VAL A N 1
ATOM 589 C CA . VAL A 1 74 ? -4.158 -6.256 -2.129 1.00 74.56 74 VAL A CA 1
ATOM 590 C C . VAL A 1 74 ? -2.901 -5.628 -1.564 1.00 74.56 74 VAL A C 1
ATOM 592 O O . VAL A 1 74 ? -2.930 -4.499 -1.068 1.00 74.56 74 VAL A O 1
ATOM 595 N N . LEU A 1 75 ? -1.799 -6.363 -1.682 1.00 78.75 75 LEU A N 1
ATOM 596 C CA . LEU A 1 75 ? -0.459 -5.907 -1.349 1.00 78.75 75 LEU A CA 1
ATOM 597 C C . LEU A 1 75 ? 0.383 -5.816 -2.611 1.00 78.75 75 LEU A C 1
ATOM 599 O O . LEU A 1 75 ? 0.494 -6.780 -3.367 1.00 78.75 75 LEU A O 1
ATOM 603 N N . LEU A 1 76 ? 1.028 -4.673 -2.824 1.00 75.69 76 LEU A N 1
ATOM 604 C CA . LEU A 1 76 ? 1.995 -4.543 -3.912 1.00 75.69 76 LEU A CA 1
ATOM 605 C C . LEU A 1 76 ? 3.358 -5.027 -3.428 1.00 75.69 76 LEU A C 1
ATOM 607 O O . LEU A 1 76 ? 3.939 -4.428 -2.531 1.00 75.69 76 LEU A O 1
ATOM 611 N N . ALA A 1 77 ? 3.859 -6.115 -4.005 1.00 72.62 77 ALA A N 1
ATOM 612 C CA . ALA A 1 77 ? 5.107 -6.749 -3.590 1.00 72.62 77 ALA A CA 1
ATOM 613 C C . ALA A 1 77 ? 5.966 -7.124 -4.805 1.00 72.62 77 ALA A C 1
ATOM 615 O O . ALA A 1 77 ? 6.304 -8.287 -5.007 1.00 72.62 77 ALA A O 1
ATOM 616 N N . GLY A 1 78 ? 6.299 -6.131 -5.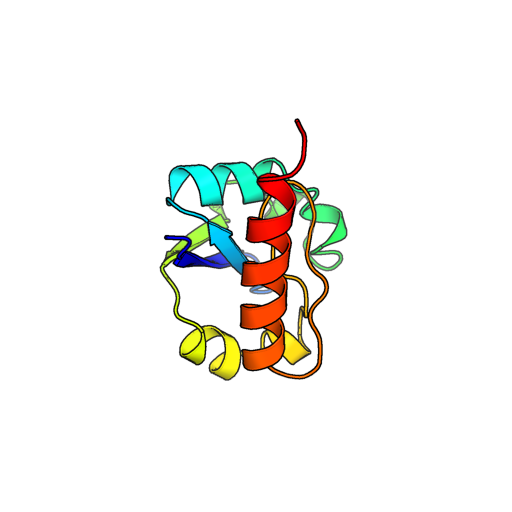633 1.00 68.56 78 GLY A N 1
ATOM 617 C CA . GLY A 1 78 ? 6.967 -6.345 -6.920 1.00 68.56 78 GLY A CA 1
ATOM 618 C C . GLY A 1 78 ? 6.044 -6.062 -8.115 1.00 68.56 78 GLY A C 1
ATOM 619 O O . GLY A 1 78 ? 5.045 -5.355 -7.964 1.00 68.56 78 GLY A O 1
ATOM 620 N N . PRO A 1 79 ? 6.359 -6.583 -9.315 1.00 60.53 79 PRO A N 1
ATOM 621 C CA . PRO A 1 79 ? 5.642 -6.253 -10.552 1.00 60.53 79 PRO A CA 1
ATOM 622 C C . PRO A 1 79 ? 4.194 -6.767 -10.596 1.00 60.53 79 PRO A C 1
ATOM 624 O O . PRO A 1 79 ? 3.436 -6.362 -11.477 1.00 60.53 79 PRO A O 1
ATOM 627 N N . LEU A 1 80 ? 3.805 -7.653 -9.674 1.00 61.47 80 LEU A N 1
ATOM 628 C CA . LEU A 1 80 ? 2.467 -8.226 -9.594 1.00 61.47 80 LEU A CA 1
ATOM 629 C C . LEU A 1 80 ? 1.841 -7.938 -8.217 1.00 61.47 80 LEU A C 1
ATOM 631 O O . LEU A 1 80 ? 2.506 -8.123 -7.195 1.00 61.47 80 LEU A O 1
ATOM 635 N N . PRO A 1 81 ? 0.572 -7.489 -8.164 1.00 67.62 81 PRO A N 1
ATOM 636 C CA . PRO A 1 81 ? -0.162 -7.369 -6.910 1.00 67.62 81 PRO A CA 1
ATOM 637 C C . PRO A 1 81 ? -0.471 -8.758 -6.337 1.00 67.62 81 PRO A C 1
ATOM 639 O O . PRO A 1 81 ? -1.020 -9.611 -7.035 1.00 67.62 81 PRO A O 1
ATOM 642 N N . LEU A 1 82 ? -0.168 -8.968 -5.057 1.00 69.50 82 LEU A N 1
ATOM 643 C CA . LEU A 1 82 ? -0.586 -10.153 -4.312 1.00 69.50 82 LEU A CA 1
ATOM 644 C C . LEU A 1 82 ? -1.994 -9.921 -3.762 1.00 69.50 82 LEU A C 1
ATOM 646 O O . LEU A 1 82 ? -2.267 -8.887 -3.147 1.00 69.50 82 LEU A O 1
ATOM 650 N N . THR A 1 83 ? -2.894 -10.872 -4.010 1.00 68.62 83 THR A N 1
ATOM 651 C CA . THR A 1 83 ? -4.238 -10.871 -3.417 1.00 68.62 83 THR A CA 1
ATOM 652 C C . THR A 1 83 ? -4.195 -11.721 -2.167 1.00 68.62 83 THR A C 1
ATOM 654 O O . THR A 1 83 ? -3.939 -12.915 -2.249 1.00 68.62 83 THR A O 1
ATOM 657 N N . LEU A 1 84 ? -4.453 -11.102 -1.027 1.00 69.38 84 LEU A N 1
ATOM 658 C CA . LEU A 1 84 ? -4.185 -11.709 0.262 1.00 69.38 84 LEU A CA 1
ATOM 659 C C . LEU A 1 84 ? -5.416 -12.391 0.849 1.00 69.38 84 LEU A C 1
ATOM 661 O O . LEU A 1 84 ? -6.552 -11.962 0.627 1.00 69.38 84 LEU A O 1
ATOM 665 N N . ARG A 1 85 ? -5.169 -13.464 1.605 1.00 62.72 85 ARG A N 1
ATOM 666 C CA . ARG A 1 85 ? -6.195 -14.236 2.320 1.00 62.72 85 ARG A CA 1
ATOM 667 C C . ARG A 1 85 ? -6.440 -13.696 3.729 1.00 62.72 85 ARG A C 1
ATOM 669 O O . ARG A 1 85 ? -5.806 -12.740 4.151 1.00 62.72 85 ARG A O 1
ATOM 676 N N . ASP A 1 86 ? -7.395 -14.313 4.423 1.00 65.75 86 ASP A N 1
ATOM 677 C CA . ASP A 1 86 ? -8.082 -13.860 5.641 1.00 65.75 86 ASP A CA 1
ATOM 678 C C . ASP A 1 86 ? -7.215 -13.322 6.805 1.00 65.75 86 ASP A C 1
ATOM 680 O O . ASP A 1 86 ? -7.766 -12.667 7.694 1.00 65.75 86 ASP A O 1
ATOM 684 N N . THR A 1 87 ? -5.893 -13.552 6.841 1.00 69.19 87 THR A N 1
ATOM 685 C CA . THR A 1 87 ? -5.021 -13.118 7.947 1.00 69.19 87 THR A CA 1
ATOM 686 C C . THR A 1 87 ? -3.693 -12.498 7.498 1.00 69.19 87 THR A C 1
ATOM 688 O O . THR A 1 87 ? -3.140 -12.831 6.455 1.00 69.19 87 THR A O 1
ATOM 691 N N . VAL A 1 88 ? -3.132 -11.615 8.337 1.00 67.06 88 VAL A N 1
ATOM 692 C CA . VAL A 1 88 ? -1.791 -11.018 8.146 1.00 67.06 88 VAL A CA 1
ATOM 693 C C . VAL A 1 88 ? -0.688 -12.079 8.111 1.00 67.06 88 VAL A C 1
ATOM 695 O O . VAL A 1 88 ? 0.305 -11.911 7.411 1.00 67.06 88 VAL A O 1
ATOM 698 N N . GLU A 1 89 ? -0.857 -13.168 8.859 1.00 69.06 89 GLU A N 1
ATOM 699 C CA . GLU A 1 89 ? 0.117 -14.259 8.929 1.00 69.06 89 GLU A CA 1
ATOM 700 C C . GLU A 1 89 ? 0.209 -14.993 7.584 1.00 69.06 89 GLU A C 1
ATOM 702 O O . GLU A 1 89 ? 1.308 -15.182 7.066 1.00 69.06 89 GLU A O 1
ATOM 707 N N . ASP A 1 90 ? -0.936 -15.265 6.945 1.00 68.94 90 ASP A N 1
ATOM 708 C CA . ASP A 1 90 ? -0.983 -15.809 5.580 1.00 68.94 90 ASP A CA 1
ATOM 709 C C . ASP A 1 90 ? -0.316 -14.861 4.569 1.00 68.94 90 ASP A C 1
ATOM 711 O O . ASP A 1 90 ? 0.343 -15.304 3.629 1.00 68.94 90 ASP A O 1
ATOM 715 N N . CYS A 1 91 ? -0.427 -13.545 4.783 1.00 67.81 91 CYS A N 1
ATOM 716 C CA . CYS A 1 91 ? 0.205 -12.551 3.913 1.00 67.81 91 CYS A CA 1
ATOM 717 C C . CYS A 1 91 ? 1.730 -12.587 3.982 1.00 67.81 91 CYS A C 1
ATOM 719 O O . CYS A 1 91 ? 2.403 -12.393 2.970 1.00 67.81 91 CYS A O 1
ATOM 721 N N . LEU A 1 92 ? 2.274 -12.780 5.185 1.00 70.81 92 LEU A N 1
ATOM 722 C CA . LEU A 1 92 ? 3.714 -12.876 5.398 1.00 70.81 92 LEU A CA 1
ATOM 723 C C . LEU A 1 92 ? 4.279 -14.126 4.724 1.00 70.81 92 LEU A C 1
ATOM 725 O O . LEU A 1 92 ? 5.316 -14.034 4.073 1.00 70.81 92 LEU A O 1
ATOM 729 N N . ILE A 1 93 ? 3.555 -15.245 4.801 1.00 71.44 93 ILE A N 1
ATOM 730 C CA . ILE A 1 93 ? 3.932 -16.494 4.133 1.00 71.44 93 ILE A CA 1
ATOM 731 C C . ILE A 1 93 ? 3.941 -16.305 2.611 1.00 71.44 93 ILE A C 1
ATOM 733 O O . ILE A 1 93 ? 4.961 -16.574 1.981 1.00 71.44 93 ILE A O 1
ATOM 737 N N . GLU A 1 94 ? 2.869 -15.768 2.016 1.00 68.75 94 GLU A N 1
ATOM 738 C CA . GLU A 1 94 ? 2.820 -15.551 0.559 1.00 68.75 94 GLU A CA 1
ATOM 739 C C . GLU A 1 94 ? 3.901 -14.569 0.074 1.00 68.75 94 GLU A C 1
ATOM 741 O O . GLU A 1 94 ? 4.457 -14.733 -1.012 1.00 68.75 94 GLU A O 1
ATOM 746 N N . LEU A 1 95 ? 4.252 -13.563 0.880 1.00 68.88 95 LEU A N 1
ATOM 747 C CA . LEU A 1 95 ? 5.372 -12.666 0.594 1.00 68.88 95 LEU A CA 1
ATOM 748 C C . LEU A 1 95 ? 6.724 -13.383 0.590 1.00 68.88 95 LEU A C 1
ATOM 750 O O . LEU A 1 95 ? 7.556 -13.098 -0.278 1.00 68.88 95 LEU A O 1
ATOM 754 N N . GLU A 1 96 ? 6.960 -14.260 1.567 1.00 69.19 96 GLU A N 1
ATOM 755 C CA . GLU A 1 96 ? 8.171 -15.081 1.662 1.00 69.19 96 GLU A CA 1
ATOM 756 C C . GLU A 1 96 ? 8.258 -16.102 0.511 1.00 69.19 96 GLU A C 1
ATOM 758 O O . GLU A 1 96 ? 9.337 -16.324 -0.049 1.00 69.19 96 GLU A O 1
ATOM 763 N N . GLU A 1 97 ? 7.128 -16.675 0.089 1.00 66.69 97 GLU A N 1
ATOM 764 C CA . GLU A 1 97 ? 7.052 -17.582 -1.064 1.00 66.69 97 GLU A CA 1
ATOM 765 C C . GLU A 1 97 ? 7.285 -16.840 -2.388 1.00 66.69 97 GLU A C 1
ATOM 767 O O . GLU A 1 97 ? 8.143 -17.244 -3.177 1.00 66.69 97 GLU A O 1
ATOM 772 N N . ALA A 1 98 ? 6.630 -15.692 -2.597 1.00 60.34 98 ALA A N 1
ATOM 773 C CA . ALA A 1 98 ? 6.817 -14.861 -3.787 1.00 60.34 98 ALA A CA 1
ATOM 774 C C . ALA A 1 98 ? 8.256 -14.329 -3.920 1.00 60.34 98 ALA A C 1
ATOM 776 O O . ALA A 1 98 ? 8.755 -14.148 -5.029 1.00 60.34 98 ALA A O 1
ATOM 777 N N . THR A 1 99 ? 8.957 -14.100 -2.803 1.00 55.09 99 THR A N 1
ATOM 778 C CA . THR A 1 99 ? 10.392 -13.757 -2.826 1.00 55.09 99 THR A CA 1
ATOM 779 C C . THR A 1 99 ? 11.294 -14.951 -3.105 1.00 55.09 99 THR A C 1
ATOM 781 O O . THR A 1 99 ? 12.371 -14.768 -3.672 1.00 55.09 99 THR A O 1
ATOM 784 N N . SER A 1 100 ? 10.883 -16.158 -2.719 1.00 55.31 100 SER A N 1
ATOM 785 C CA . SER A 1 100 ? 11.662 -17.377 -2.947 1.00 55.31 100 SER A CA 1
ATOM 786 C C . SER A 1 100 ? 11.563 -17.868 -4.394 1.00 55.31 100 SER A C 1
ATOM 788 O O . SER A 1 100 ? 12.551 -18.367 -4.933 1.00 55.31 100 SER A O 1
ATOM 790 N N . GLU A 1 101 ? 10.418 -17.680 -5.058 1.00 51.09 101 GLU A N 1
ATOM 791 C CA . GLU A 1 101 ? 10.237 -18.049 -6.472 1.00 51.09 101 GLU A CA 1
ATOM 792 C C . GLU A 1 101 ? 11.063 -17.181 -7.439 1.00 51.09 101 GLU A C 1
ATOM 794 O O . GLU A 1 101 ? 11.538 -17.680 -8.459 1.00 51.09 101 GLU A O 1
ATOM 799 N N . GLU A 1 102 ? 11.352 -15.922 -7.091 1.00 44.59 102 GLU A N 1
ATOM 800 C CA . GLU A 1 102 ? 12.197 -15.026 -7.903 1.00 44.59 102 GLU A CA 1
ATOM 801 C C . GLU A 1 102 ? 13.680 -15.475 -7.961 1.00 44.59 102 GLU A C 1
ATOM 803 O O . GLU A 1 102 ? 14.453 -14.984 -8.782 1.00 44.59 102 GLU A O 1
ATOM 808 N N . VAL A 1 103 ? 14.087 -16.452 -7.136 1.00 42.16 103 VAL A N 1
ATOM 809 C CA . VAL A 1 103 ? 15.452 -17.019 -7.104 1.00 42.16 103 VAL A CA 1
ATOM 810 C C . VAL A 1 103 ? 15.595 -18.271 -7.994 1.00 42.16 103 VAL A C 1
ATOM 812 O O . VAL A 1 103 ? 16.708 -18.754 -8.203 1.00 42.16 103 VAL A O 1
ATOM 815 N N . VAL A 1 104 ? 14.508 -18.788 -8.583 1.00 36.22 104 VAL A N 1
ATOM 816 C CA . VAL A 1 104 ? 14.519 -20.014 -9.412 1.00 36.22 104 VAL A CA 1
ATOM 817 C C . VAL A 1 104 ? 14.099 -19.724 -10.858 1.00 36.22 104 VAL A C 1
ATOM 819 O O . VAL A 1 104 ? 13.280 -20.418 -11.449 1.00 36.22 104 VAL A O 1
ATOM 822 N N . ALA A 1 105 ? 14.680 -18.693 -11.463 1.00 33.44 105 ALA A N 1
ATOM 823 C CA . ALA A 1 105 ? 14.680 -18.530 -12.916 1.00 33.44 105 ALA A CA 1
ATOM 824 C C . ALA A 1 105 ? 16.135 -18.483 -13.407 1.00 33.44 105 ALA A C 1
ATOM 826 O O . ALA A 1 105 ? 16.674 -17.415 -13.698 1.00 33.44 105 ALA A O 1
ATOM 827 N N . VAL A 1 106 ? 16.783 -19.654 -13.432 1.00 36.62 106 VAL A N 1
ATOM 828 C CA . VAL A 1 106 ? 18.071 -19.898 -14.111 1.00 36.62 106 VAL A CA 1
ATOM 829 C C . VAL A 1 106 ? 17.821 -20.754 -15.341 1.00 36.62 106 VAL A C 1
ATOM 831 O O . VAL A 1 106 ? 17.134 -21.789 -15.190 1.00 36.62 106 VAL A O 1
#